Protein AF-A0A645JA17-F1 (afdb_monomer)

Solvent-accessible surface area (backbone atoms only — not comparable to full-atom values): 8334 Å² total; per-residue (Å²): 114,69,70,57,56,54,48,52,52,51,48,52,51,36,46,53,50,47,52,49,34,33,74,60,38,47,38,66,70,94,49,43,66,60,53,30,52,52,45,47,56,48,64,45,63,56,98,84,43,60,59,69,39,73,64,77,95,67,45,36,50,37,42,60,55,50,52,54,55,59,71,67,49,66,58,61,82,78,81,71,74,89,71,87,82,69,83,69,87,84,59,86,76,72,78,48,74,66,55,48,52,56,50,22,53,52,51,36,51,58,36,43,77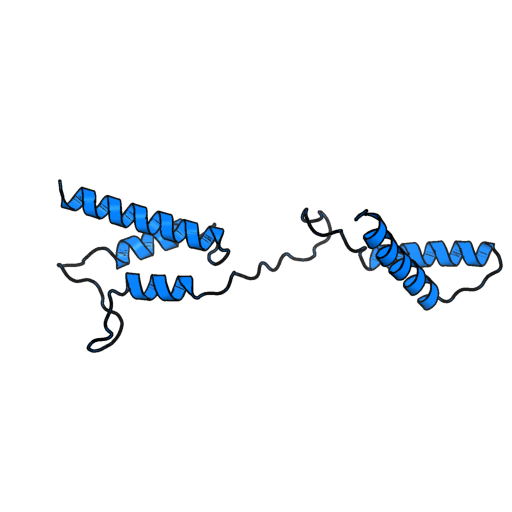,71,74,38,89,64,55,71,68,58,28,44,51,50,56,54,51,51,56,56,52,57,62,61,66,75,76,115

Radius of gyration: 28.27 Å; Cα contacts (8 Å, |Δi|>4): 87; chains: 1; bounding box: 68×32×73 Å

Sequence (140 aa):
MQVQAETDKRVAANMSFADGLIKGGRWPSGHRELLVTTLNHLSAPVEGQCISFGDGDAAKPLHEALRAGLQELPALVSFGDVATKSAAAGTTAAKTDRQIADEAVAWKNSQAEKGRHVSFTDAVNHITAEATTSVSQAKE

Foldseek 3Di:
DVVVVVLVVQLVVQLVLLVVCVVQLLDPPVCSVVSSVVLSVQPDADVNDHDWDDDDPPIDRPSVVVSVVSVPGHRDDPPPPPPDDDPPPDDPDDDDPVRLQVQLVVVQVVCVVVVHHDDSVVSSVVSVVVVVVVVVVVPD

Mean predicted aligned error: 15.35 Å

pLDDT: mean 82.01, std 16.13, range [37.91, 97.94]

Nearest PDB structures (foldseek):
  2zdi-assembly1_B-2  TM=3.153E-01  e=9.230E+00  Pyrococcus horikoshii

Structure (mmCIF, N/CA/C/O backbone):
data_AF-A0A645JA17-F1
#
_entry.id   AF-A0A645JA17-F1
#
loop_
_atom_site.group_PDB
_atom_site.id
_atom_site.type_symbol
_atom_site.label_atom_id
_atom_site.label_alt_id
_atom_site.label_comp_id
_atom_site.label_asym_id
_atom_site.label_entity_id
_atom_site.label_seq_id
_atom_site.pdbx_PDB_ins_code
_atom_site.Cartn_x
_atom_site.Cartn_y
_atom_site.Cartn_z
_atom_site.occupancy
_atom_site.B_iso_or_equiv
_atom_site.auth_seq_id
_atom_site.auth_comp_id
_atom_site.auth_asym_id
_atom_site.auth_atom_id
_atom_site.pdbx_PDB_model_num
ATOM 1 N N . MET A 1 1 ? 14.843 10.825 -30.615 1.00 63.00 1 MET A N 1
ATOM 2 C CA . MET A 1 1 ? 13.418 10.806 -30.205 1.00 63.00 1 MET A CA 1
ATOM 3 C C . MET A 1 1 ? 13.029 9.541 -29.425 1.00 63.00 1 MET A C 1
ATOM 5 O O . MET A 1 1 ? 12.270 9.663 -28.478 1.00 63.00 1 MET A O 1
ATOM 9 N N . GLN A 1 2 ? 13.574 8.354 -29.740 1.00 71.44 2 GLN A N 1
ATOM 10 C CA . GLN A 1 2 ? 13.207 7.086 -29.073 1.00 71.44 2 GLN A CA 1
ATOM 11 C C . GLN A 1 2 ? 13.557 7.010 -27.568 1.00 71.44 2 GLN A C 1
ATOM 13 O O . GLN A 1 2 ? 12.750 6.523 -26.786 1.00 71.44 2 GLN A O 1
ATOM 18 N N . VAL A 1 3 ? 14.704 7.551 -27.138 1.00 77.88 3 VAL A N 1
ATOM 19 C CA . VAL A 1 3 ? 15.129 7.536 -25.717 1.00 77.88 3 VAL A CA 1
ATOM 20 C C . VAL A 1 3 ? 14.200 8.360 -24.812 1.00 77.88 3 VAL A C 1
ATOM 22 O O . VAL A 1 3 ? 13.940 7.971 -23.673 1.00 77.88 3 VAL A O 1
ATOM 25 N N . GLN A 1 4 ? 13.664 9.473 -25.325 1.00 82.88 4 GLN A N 1
ATOM 26 C CA . GLN A 1 4 ? 12.719 10.308 -24.582 1.00 82.88 4 GLN A CA 1
ATOM 27 C C . GLN A 1 4 ? 11.372 9.600 -24.429 1.00 82.88 4 GLN A C 1
ATOM 29 O O . GLN A 1 4 ? 10.878 9.484 -23.317 1.00 82.88 4 GLN A O 1
ATOM 34 N N . ALA A 1 5 ? 10.839 9.034 -25.517 1.00 87.19 5 ALA A N 1
ATOM 35 C CA . ALA A 1 5 ? 9.573 8.304 -25.485 1.00 87.19 5 ALA A CA 1
ATOM 36 C C . ALA A 1 5 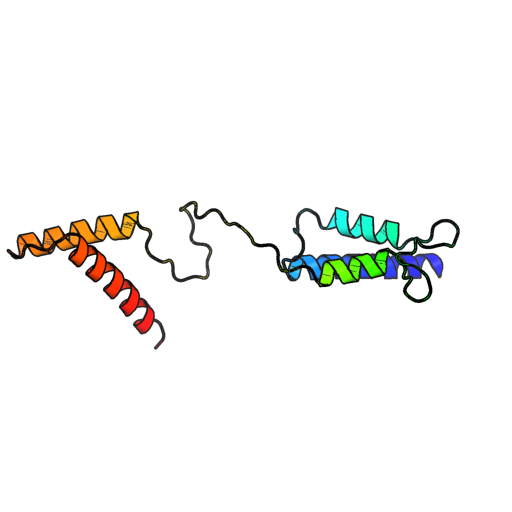? 9.607 7.108 -24.513 1.00 87.19 5 ALA A C 1
ATOM 38 O O . ALA A 1 5 ? 8.649 6.880 -23.776 1.00 87.19 5 ALA A O 1
ATOM 39 N N . GLU A 1 6 ? 10.721 6.372 -24.464 1.00 86.06 6 GLU A N 1
ATOM 40 C CA . GLU A 1 6 ? 10.887 5.261 -23.519 1.00 86.06 6 GLU A CA 1
ATOM 41 C C . GLU A 1 6 ? 11.017 5.748 -22.067 1.00 86.06 6 GLU A C 1
ATOM 43 O O . GLU A 1 6 ? 10.492 5.135 -21.136 1.00 86.06 6 GLU A O 1
ATOM 48 N N . THR A 1 7 ? 11.673 6.891 -21.862 1.00 88.62 7 THR A N 1
ATOM 49 C CA . THR A 1 7 ? 11.757 7.530 -20.544 1.00 88.62 7 THR A CA 1
ATOM 50 C C . THR A 1 7 ? 10.383 7.984 -20.062 1.00 88.62 7 THR A C 1
ATOM 52 O O . THR A 1 7 ? 10.004 7.659 -18.938 1.00 88.62 7 THR A O 1
ATOM 55 N N . ASP A 1 8 ? 9.602 8.642 -20.915 1.00 92.38 8 ASP A N 1
ATOM 56 C CA . ASP A 1 8 ? 8.254 9.110 -20.586 1.00 92.38 8 ASP A CA 1
ATOM 57 C C . ASP A 1 8 ? 7.327 7.934 -20.255 1.00 92.38 8 ASP A C 1
ATOM 59 O O . ASP A 1 8 ? 6.586 7.972 -19.270 1.00 92.38 8 ASP A O 1
ATOM 63 N N . LYS A 1 9 ? 7.424 6.838 -21.018 1.00 93.00 9 LYS A N 1
ATOM 64 C CA . LYS A 1 9 ? 6.680 5.601 -20.757 1.00 93.00 9 LYS A CA 1
ATOM 65 C C . LYS A 1 9 ? 7.024 5.004 -19.391 1.00 93.00 9 LYS A C 1
ATOM 67 O O . LYS A 1 9 ? 6.125 4.621 -18.641 1.00 93.00 9 LYS A O 1
ATOM 72 N N . ARG A 1 10 ? 8.312 4.948 -19.041 1.00 91.50 10 ARG A N 1
ATOM 73 C CA . ARG A 1 10 ? 8.780 4.445 -17.741 1.00 91.50 10 ARG A CA 1
ATOM 74 C C . ARG A 1 10 ? 8.300 5.320 -16.585 1.00 91.50 10 ARG A C 1
ATOM 76 O O . ARG A 1 10 ? 7.814 4.795 -15.584 1.00 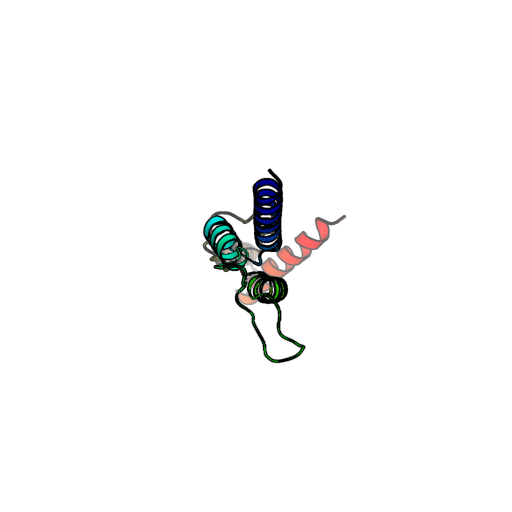91.50 10 ARG A O 1
ATOM 83 N N . VAL A 1 11 ? 8.380 6.639 -16.747 1.00 94.25 11 VAL A N 1
ATOM 84 C CA . VAL A 1 11 ? 7.884 7.615 -15.768 1.00 94.25 11 VAL A CA 1
ATOM 85 C C . VAL A 1 11 ? 6.374 7.461 -15.563 1.00 94.25 11 VAL A C 1
ATOM 87 O O . VAL A 1 11 ? 5.922 7.353 -14.423 1.00 94.25 11 VAL A O 1
ATOM 90 N N . ALA A 1 12 ? 5.594 7.356 -16.642 1.00 96.81 12 ALA A N 1
ATOM 91 C CA . ALA A 1 12 ? 4.147 7.149 -16.570 1.00 96.81 12 ALA A CA 1
ATOM 92 C C . ALA A 1 12 ? 3.774 5.823 -15.879 1.00 96.81 12 ALA A C 1
ATOM 94 O O . ALA A 1 12 ? 2.839 5.778 -15.072 1.00 96.81 12 ALA A O 1
ATOM 95 N N . ALA A 1 13 ? 4.528 4.750 -16.141 1.00 96.00 13 ALA A N 1
ATOM 96 C CA . ALA A 1 13 ? 4.344 3.467 -15.468 1.00 96.00 13 ALA A CA 1
ATOM 97 C C . ALA A 1 13 ? 4.636 3.558 -13.958 1.00 96.00 13 ALA A C 1
ATOM 99 O O . ALA A 1 13 ? 3.866 3.032 -13.155 1.00 96.00 13 ALA A O 1
ATOM 100 N N . ASN A 1 14 ? 5.701 4.262 -13.557 1.00 96.06 14 ASN A N 1
ATOM 101 C CA . ASN A 1 14 ? 6.039 4.494 -12.146 1.00 96.06 14 ASN A CA 1
ATOM 102 C C . ASN A 1 14 ? 4.975 5.324 -11.418 1.00 96.06 14 ASN A C 1
ATOM 104 O O . ASN A 1 14 ? 4.601 4.990 -10.294 1.00 96.06 14 ASN A O 1
ATOM 108 N N . MET A 1 15 ? 4.451 6.368 -12.065 1.0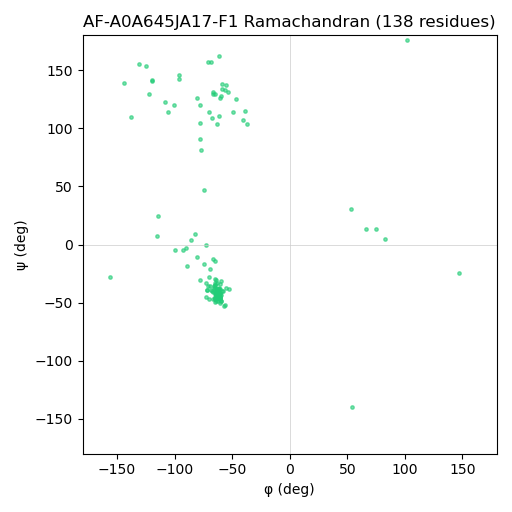0 97.56 15 MET A N 1
ATOM 109 C CA . MET A 1 15 ? 3.345 7.167 -11.528 1.00 97.56 15 MET A CA 1
ATOM 110 C C . MET A 1 15 ? 2.096 6.312 -11.309 1.00 97.56 15 MET A C 1
ATOM 112 O O . MET A 1 15 ? 1.554 6.288 -10.206 1.00 97.56 15 MET A O 1
ATOM 116 N N . SER A 1 16 ? 1.698 5.549 -12.330 1.00 97.94 16 SER A N 1
ATOM 117 C CA . SER A 1 16 ? 0.522 4.672 -12.269 1.00 97.94 16 SER A CA 1
ATOM 118 C C . SER A 1 16 ? 0.658 3.603 -11.182 1.00 97.94 16 SER A C 1
ATOM 120 O O . SER A 1 16 ? -0.304 3.296 -10.480 1.00 97.94 16 SER A O 1
ATOM 122 N N . PHE A 1 17 ? 1.863 3.054 -11.014 1.00 97.31 17 PHE A N 1
ATOM 123 C CA . PHE A 1 17 ? 2.167 2.091 -9.962 1.00 97.31 17 PHE A CA 1
ATOM 124 C C . PHE A 1 17 ? 2.022 2.702 -8.560 1.00 97.31 17 PHE A C 1
ATOM 126 O O . PHE A 1 17 ? 1.339 2.129 -7.709 1.00 97.31 17 PHE A O 1
ATOM 133 N N . ALA A 1 18 ? 2.607 3.882 -8.329 1.00 97.19 18 ALA A N 1
ATOM 134 C CA . ALA A 1 18 ? 2.491 4.589 -7.055 1.00 97.19 18 ALA A CA 1
ATOM 135 C C . ALA A 1 18 ? 1.026 4.925 -6.722 1.00 97.19 18 ALA A C 1
ATOM 137 O O . ALA A 1 18 ? 0.584 4.719 -5.592 1.00 97.19 18 ALA A O 1
ATOM 138 N N . ASP A 1 19 ? 0.250 5.358 -7.719 1.00 96.69 19 ASP A N 1
ATOM 139 C CA . ASP A 1 19 ? -1.186 5.609 -7.566 1.00 96.69 19 ASP A CA 1
ATOM 140 C C . ASP A 1 19 ? -1.963 4.340 -7.200 1.00 96.69 19 ASP A C 1
ATOM 142 O O . ASP A 1 19 ? -2.877 4.390 -6.376 1.00 96.69 19 ASP A O 1
ATOM 146 N N . GLY A 1 20 ? -1.592 3.193 -7.774 1.00 96.31 20 GLY A N 1
ATOM 147 C CA . GLY A 1 20 ? -2.166 1.894 -7.428 1.00 96.31 20 GLY A CA 1
ATOM 148 C C . GLY A 1 20 ? -1.926 1.510 -5.966 1.00 96.31 20 GLY A C 1
ATOM 149 O O . GLY A 1 20 ? -2.860 1.086 -5.286 1.00 96.31 20 GLY A O 1
ATOM 150 N N . LEU A 1 21 ? -0.706 1.712 -5.456 1.00 95.81 21 LEU A N 1
ATOM 151 C CA . LEU A 1 21 ? -0.380 1.420 -4.056 1.00 95.81 21 LEU A CA 1
ATOM 152 C C . LEU A 1 21 ? -1.119 2.337 -3.080 1.00 95.81 21 LEU A C 1
ATOM 154 O O . LEU A 1 21 ? -1.631 1.859 -2.068 1.00 95.81 21 LEU A O 1
ATOM 158 N N . ILE A 1 22 ? -1.229 3.630 -3.396 1.00 94.19 22 ILE A N 1
ATOM 159 C CA . ILE A 1 22 ? -1.968 4.595 -2.570 1.00 94.19 22 ILE A CA 1
ATOM 160 C C . ILE A 1 22 ? -3.459 4.247 -2.545 1.00 94.19 22 ILE A C 1
ATOM 162 O O . ILE A 1 22 ? -4.059 4.190 -1.474 1.00 94.19 22 ILE A O 1
ATOM 166 N N . LYS A 1 23 ? -4.055 3.943 -3.706 1.00 92.81 23 LYS A N 1
ATOM 167 C CA . LYS A 1 23 ? -5.458 3.499 -3.795 1.00 92.81 23 LYS A CA 1
ATOM 168 C C . LYS A 1 23 ? -5.704 2.198 -3.037 1.00 92.81 23 LYS A C 1
ATOM 170 O O . LYS A 1 23 ? -6.748 2.047 -2.416 1.00 92.81 23 LYS A O 1
ATOM 175 N N . GLY A 1 24 ? -4.741 1.279 -3.065 1.00 89.62 24 GLY A N 1
ATOM 176 C CA . GLY A 1 24 ? -4.785 0.038 -2.294 1.00 89.62 24 GLY A CA 1
ATOM 177 C C . GLY A 1 24 ? -4.561 0.224 -0.791 1.00 89.62 24 GLY A C 1
ATOM 178 O O . GLY A 1 24 ? -4.538 -0.771 -0.072 1.00 89.62 24 GLY A O 1
ATOM 179 N N . GLY A 1 25 ? -4.341 1.456 -0.317 1.00 90.19 25 GLY A N 1
ATOM 180 C CA . GLY A 1 25 ? -4.008 1.746 1.076 1.00 90.19 25 GLY A CA 1
ATOM 181 C C . GLY A 1 25 ? -2.645 1.201 1.503 1.00 90.19 25 GLY A C 1
ATOM 182 O O . GLY A 1 25 ? -2.371 1.148 2.690 1.00 90.19 25 GLY A O 1
ATOM 183 N N . ARG A 1 26 ? -1.789 0.780 0.566 1.00 91.69 26 ARG A N 1
ATOM 184 C CA . ARG A 1 26 ? -0.467 0.166 0.814 1.00 91.69 26 ARG A CA 1
ATOM 185 C C . ARG A 1 26 ? 0.671 1.179 0.819 1.00 91.69 26 ARG A C 1
ATOM 187 O O . ARG A 1 26 ? 1.815 0.830 1.089 1.00 91.69 26 ARG A O 1
ATOM 194 N N . TRP A 1 27 ? 0.363 2.434 0.510 1.00 93.62 27 TRP A N 1
ATOM 195 C CA . TRP A 1 27 ? 1.316 3.527 0.583 1.00 93.62 27 TRP A CA 1
ATOM 196 C C . TRP A 1 27 ? 0.637 4.822 1.041 1.00 93.62 27 TRP A C 1
ATOM 198 O O . TRP A 1 27 ? -0.472 5.120 0.589 1.00 93.62 27 TRP A O 1
ATOM 208 N N . PRO A 1 28 ? 1.278 5.621 1.908 1.00 90.94 28 PRO A N 1
ATOM 209 C CA . PRO A 1 28 ? 0.759 6.923 2.315 1.00 90.94 28 PRO A CA 1
ATOM 210 C C . PRO A 1 28 ? 0.739 7.913 1.142 1.00 90.94 28 PRO A C 1
ATOM 212 O O . PRO A 1 28 ? 1.742 8.124 0.455 1.00 90.94 28 PRO A O 1
ATOM 215 N N . SER A 1 29 ? -0.395 8.590 0.949 1.00 90.75 29 SER A N 1
ATOM 216 C CA . SER A 1 29 ? -0.590 9.553 -0.145 1.00 90.75 29 SER A CA 1
ATOM 217 C C . SER A 1 29 ? 0.390 10.733 -0.101 1.00 90.75 29 SER A C 1
ATOM 219 O O . SER A 1 29 ? 0.847 11.185 -1.149 1.00 90.75 29 SER A O 1
ATOM 221 N N . GLY A 1 30 ? 0.783 11.183 1.098 1.00 92.69 30 GLY A N 1
ATOM 222 C CA . GLY A 1 30 ? 1.739 12.281 1.298 1.00 92.69 30 GLY A CA 1
ATOM 223 C C . GLY A 1 30 ? 3.164 11.993 0.810 1.00 92.69 30 GLY A C 1
ATOM 224 O O . GLY A 1 30 ? 3.952 12.917 0.639 1.00 92.69 30 GLY A O 1
ATOM 225 N N . HIS A 1 31 ? 3.496 10.729 0.534 1.00 93.19 31 HIS A N 1
ATOM 226 C CA . HIS A 1 31 ? 4.823 10.319 0.067 1.00 93.19 31 HIS A CA 1
ATOM 227 C C . HIS A 1 31 ? 4.797 9.763 -1.362 1.00 93.19 31 HIS A C 1
ATOM 229 O O . HIS A 1 31 ? 5.671 8.983 -1.747 1.00 93.19 31 HIS A O 1
ATOM 235 N N . ARG A 1 32 ? 3.799 10.155 -2.164 1.00 94.44 32 ARG A N 1
ATOM 236 C CA . ARG A 1 32 ? 3.687 9.746 -3.571 1.00 94.44 32 ARG A CA 1
ATOM 237 C C . ARG A 1 32 ? 4.922 10.127 -4.385 1.00 94.44 32 ARG A C 1
ATOM 239 O O . ARG A 1 32 ? 5.497 9.275 -5.056 1.00 94.44 32 ARG A O 1
ATOM 246 N N . GLU A 1 33 ? 5.322 11.397 -4.346 1.00 96.25 33 GLU A N 1
ATOM 247 C CA . GLU A 1 33 ? 6.426 11.889 -5.182 1.00 96.25 33 GLU A CA 1
ATOM 248 C C . GLU A 1 33 ? 7.768 11.269 -4.814 1.00 96.25 33 GLU A C 1
ATOM 250 O O . GLU A 1 33 ? 8.562 10.968 -5.704 1.00 96.25 33 GLU A O 1
ATOM 255 N N . LEU A 1 34 ? 7.991 11.017 -3.521 1.00 96.38 34 LEU A N 1
ATOM 256 C CA . LEU A 1 34 ? 9.165 10.294 -3.048 1.00 96.38 34 LEU A CA 1
ATOM 257 C C . LEU A 1 34 ? 9.246 8.920 -3.724 1.00 96.38 34 LEU A C 1
ATOM 259 O O . LEU A 1 34 ? 10.251 8.608 -4.355 1.00 96.38 34 LEU A O 1
ATOM 263 N N . LEU A 1 35 ? 8.159 8.144 -3.672 1.00 96.31 35 LEU A N 1
ATOM 264 C CA . LEU A 1 35 ? 8.106 6.815 -4.277 1.00 96.31 35 LEU A CA 1
ATOM 265 C C . LEU A 1 35 ? 8.327 6.858 -5.797 1.00 96.31 35 LEU A C 1
ATOM 267 O O . LEU A 1 35 ? 9.124 6.084 -6.327 1.00 96.31 35 LEU A O 1
ATOM 271 N N . VAL A 1 36 ? 7.656 7.774 -6.500 1.00 96.44 36 VAL A N 1
ATOM 272 C CA . VAL A 1 36 ? 7.812 7.929 -7.956 1.00 96.44 36 VAL A CA 1
ATOM 273 C C . VAL A 1 36 ? 9.253 8.293 -8.314 1.00 96.44 36 VAL A C 1
ATOM 275 O O . VAL A 1 36 ? 9.825 7.696 -9.224 1.00 96.44 36 VAL A O 1
ATOM 278 N N . THR A 1 37 ? 9.862 9.229 -7.586 1.00 96.00 37 THR A N 1
ATOM 279 C CA . THR A 1 37 ? 11.242 9.677 -7.824 1.00 96.00 37 THR A CA 1
ATOM 280 C C . THR A 1 37 ? 12.239 8.548 -7.592 1.00 96.00 37 THR A C 1
ATOM 282 O O . THR A 1 37 ? 13.095 8.305 -8.442 1.00 96.00 37 THR A O 1
ATOM 285 N N . THR A 1 38 ? 12.095 7.802 -6.495 1.00 95.06 38 THR A N 1
ATOM 286 C CA . THR A 1 38 ? 12.935 6.635 -6.205 1.00 95.06 38 THR A CA 1
ATOM 287 C C . THR A 1 38 ? 12.822 5.584 -7.305 1.00 95.06 38 THR A C 1
ATOM 289 O O . THR A 1 38 ? 13.839 5.130 -7.824 1.00 95.06 38 THR A O 1
ATOM 292 N N . LEU A 1 39 ? 11.604 5.228 -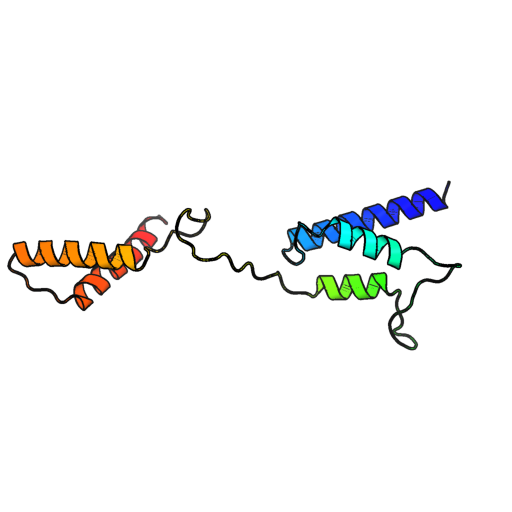7.724 1.00 94.94 39 LEU A N 1
ATOM 293 C CA . LEU A 1 39 ? 11.408 4.241 -8.786 1.00 94.94 39 LEU A CA 1
ATOM 294 C C . LEU A 1 39 ? 11.938 4.731 -10.139 1.00 94.94 39 LEU A C 1
ATOM 296 O O . LEU A 1 39 ? 12.522 3.947 -10.886 1.00 94.94 39 LEU A O 1
ATOM 300 N N . ASN A 1 40 ? 11.788 6.018 -10.456 1.00 93.81 40 ASN A N 1
ATOM 301 C CA . ASN A 1 40 ? 12.366 6.616 -11.660 1.00 93.81 40 ASN A CA 1
ATOM 302 C C . ASN A 1 40 ? 13.894 6.525 -11.653 1.00 93.81 40 ASN A C 1
ATOM 304 O O . ASN A 1 40 ? 14.474 6.170 -12.675 1.00 93.81 40 ASN A O 1
ATOM 308 N N . HIS A 1 41 ? 14.528 6.794 -10.510 1.00 91.81 41 HIS A N 1
ATOM 309 C CA . HIS A 1 41 ? 15.977 6.704 -10.365 1.00 91.81 41 HIS A CA 1
ATOM 310 C C . HIS A 1 41 ? 16.477 5.259 -10.493 1.00 91.81 41 HIS A C 1
ATOM 312 O O . HIS A 1 41 ? 17.378 4.992 -11.277 1.00 91.81 41 HIS A O 1
ATOM 318 N N . LEU A 1 42 ? 15.839 4.306 -9.806 1.00 91.38 42 LEU A N 1
ATOM 319 C CA . LEU A 1 42 ? 16.231 2.888 -9.830 1.00 91.38 42 LEU A CA 1
ATOM 320 C C . LEU A 1 42 ? 15.965 2.183 -11.168 1.00 91.38 42 LEU A C 1
ATOM 322 O O . LEU A 1 42 ? 16.522 1.119 -11.436 1.00 91.38 42 LEU A O 1
ATOM 326 N N . SER A 1 43 ? 15.065 2.735 -11.979 1.00 89.62 43 SER A N 1
ATOM 327 C CA . SER A 1 43 ? 14.727 2.202 -13.301 1.00 89.62 43 SER A CA 1
ATOM 328 C C . SER A 1 43 ? 15.434 2.944 -14.439 1.00 89.62 43 SER A C 1
ATOM 330 O O . SER A 1 43 ? 15.313 2.549 -15.599 1.00 89.62 43 SER A O 1
ATOM 332 N N . ALA A 1 44 ? 16.178 4.012 -14.129 1.00 86.88 44 ALA A N 1
ATOM 333 C CA . ALA A 1 44 ? 17.063 4.661 -15.080 1.00 86.88 44 ALA A CA 1
ATOM 334 C C . ALA A 1 44 ? 18.381 3.868 -15.172 1.00 86.88 44 ALA A C 1
ATOM 336 O O . ALA A 1 44 ? 19.020 3.638 -14.146 1.00 86.88 44 ALA A O 1
ATOM 337 N N . PRO A 1 45 ? 18.808 3.452 -16.374 1.00 77.06 45 PRO A N 1
ATOM 338 C CA . PRO A 1 45 ? 20.097 2.795 -16.538 1.00 77.06 45 PRO A CA 1
ATOM 339 C C . PRO A 1 45 ? 21.233 3.781 -16.230 1.00 77.06 45 PRO A C 1
ATOM 341 O O . PRO A 1 45 ? 21.267 4.883 -16.782 1.00 77.06 45 PRO A O 1
ATOM 344 N N . VAL A 1 46 ? 22.175 3.375 -15.378 1.00 75.75 46 VAL A N 1
ATOM 345 C CA . VAL A 1 46 ? 23.421 4.107 -15.111 1.00 75.75 46 VAL A CA 1
ATOM 346 C C . VAL A 1 46 ? 24.518 3.426 -15.920 1.00 75.75 46 VAL A C 1
ATOM 348 O O . VAL A 1 46 ? 24.721 2.225 -15.785 1.00 75.75 46 VAL A O 1
ATOM 351 N N . GLU A 1 47 ? 25.171 4.160 -16.825 1.00 76.19 47 GLU A N 1
ATOM 352 C CA . GLU A 1 47 ? 26.235 3.622 -17.698 1.00 76.19 47 GLU A CA 1
ATOM 353 C C . GLU A 1 47 ? 25.824 2.362 -18.495 1.00 76.19 47 GLU A C 1
ATOM 355 O O . GLU A 1 47 ? 26.637 1.504 -18.824 1.00 76.19 47 GLU A O 1
ATOM 360 N N . GLY A 1 48 ? 24.534 2.246 -18.829 1.00 69.00 48 GLY A N 1
ATOM 361 C CA . GLY A 1 48 ? 23.991 1.099 -19.565 1.00 69.00 48 GLY A CA 1
ATOM 362 C C . GLY A 1 48 ? 23.672 -0.126 -18.703 1.00 69.00 48 GLY A C 1
ATOM 363 O O . GLY A 1 48 ? 23.245 -1.140 -19.252 1.00 69.00 48 GLY A O 1
ATOM 364 N N . GLN A 1 49 ? 23.817 -0.041 -17.377 1.00 67.62 49 GLN A N 1
ATOM 365 C CA . GLN A 1 49 ? 23.461 -1.109 -16.446 1.00 67.62 49 GLN A CA 1
ATOM 366 C C . GLN A 1 49 ? 22.385 -0.663 -15.448 1.00 67.62 49 GLN A C 1
ATOM 368 O O . GLN A 1 49 ? 22.364 0.466 -14.958 1.00 67.62 49 GLN A O 1
ATOM 373 N N . CYS A 1 50 ? 21.465 -1.577 -15.149 1.00 75.06 50 CYS A N 1
ATOM 374 C CA . CYS A 1 50 ? 20.528 -1.440 -14.040 1.00 75.06 50 CYS A CA 1
ATOM 375 C C . CYS A 1 50 ? 21.088 -2.193 -12.834 1.00 75.06 50 CYS A C 1
ATOM 377 O O . CYS A 1 50 ? 21.643 -3.281 -12.984 1.00 75.06 50 CYS A O 1
ATOM 379 N N . ILE A 1 51 ? 20.898 -1.641 -11.636 1.00 86.12 51 ILE A N 1
ATOM 380 C CA . ILE A 1 51 ? 21.249 -2.333 -10.394 1.00 86.12 51 ILE A CA 1
ATOM 381 C C . ILE A 1 51 ? 20.426 -3.624 -10.324 1.00 86.12 51 ILE A C 1
ATOM 383 O O . ILE A 1 51 ? 19.199 -3.577 -10.444 1.00 86.12 51 ILE A O 1
ATOM 387 N N . SER A 1 52 ? 21.099 -4.760 -10.151 1.00 87.75 52 SER A N 1
ATOM 388 C CA . SER A 1 52 ? 20.462 -6.074 -10.055 1.00 87.75 52 SER A CA 1
ATOM 389 C C . SER A 1 52 ? 20.268 -6.480 -8.593 1.00 87.75 52 SER A C 1
ATOM 391 O O . SER A 1 52 ? 21.081 -6.141 -7.733 1.00 87.75 52 SER A O 1
ATOM 393 N N . PHE A 1 53 ? 19.184 -7.193 -8.309 1.00 90.88 53 PHE A N 1
ATOM 394 C CA . PHE A 1 53 ? 18.844 -7.752 -7.005 1.00 90.88 53 PHE A CA 1
ATOM 395 C C . PHE A 1 53 ? 18.683 -9.270 -7.119 1.00 90.88 53 PHE A C 1
ATOM 397 O O . PHE A 1 53 ? 17.933 -9.745 -7.973 1.00 90.88 53 PHE A O 1
ATOM 404 N N . GLY A 1 54 ? 19.348 -10.014 -6.233 1.00 87.69 54 GLY A N 1
ATOM 405 C CA . GLY A 1 54 ? 19.433 -11.477 -6.275 1.00 87.69 54 GLY A CA 1
ATOM 406 C C . GLY A 1 54 ? 20.767 -11.971 -6.836 1.00 87.69 54 GLY A C 1
ATOM 407 O O . GLY A 1 54 ? 21.6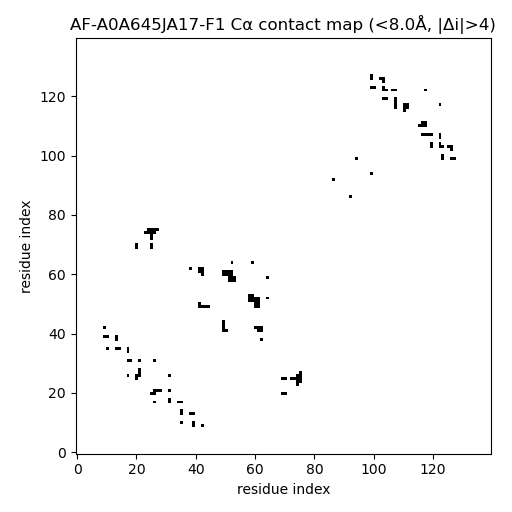07 -11.174 -7.248 1.00 87.69 54 GLY A O 1
ATOM 408 N N . ASP A 1 55 ? 20.953 -13.289 -6.825 1.00 83.44 55 ASP A N 1
ATOM 409 C CA . ASP A 1 55 ? 22.150 -13.959 -7.339 1.00 83.44 55 ASP A CA 1
ATOM 410 C C . ASP A 1 55 ? 21.767 -15.014 -8.390 1.00 83.44 55 ASP A C 1
ATOM 412 O O . ASP A 1 55 ? 20.646 -15.538 -8.383 1.00 83.44 55 ASP A O 1
ATOM 416 N N . GLY A 1 56 ? 22.695 -15.307 -9.302 1.00 82.19 56 GLY A N 1
ATOM 417 C CA . GLY A 1 56 ? 22.522 -16.270 -10.391 1.00 82.19 56 GLY A CA 1
ATOM 418 C C . GLY A 1 56 ? 21.289 -16.008 -11.265 1.00 82.19 56 GLY A C 1
ATOM 419 O O . GLY A 1 56 ? 20.948 -14.866 -11.573 1.00 82.19 56 GLY A O 1
ATOM 420 N N . ASP A 1 57 ? 20.593 -17.082 -11.645 1.00 81.62 57 ASP A N 1
ATOM 421 C CA . ASP A 1 57 ? 19.431 -17.044 -12.550 1.00 81.62 57 ASP A CA 1
ATOM 422 C C . ASP A 1 57 ? 18.195 -16.333 -11.963 1.00 81.62 57 ASP A C 1
ATOM 424 O O . ASP A 1 57 ? 17.246 -16.027 -12.685 1.00 81.62 57 ASP A O 1
ATOM 428 N N . ALA A 1 58 ? 18.181 -16.062 -10.654 1.00 83.25 58 ALA A N 1
ATOM 429 C CA . ALA A 1 58 ? 17.089 -15.357 -9.985 1.00 83.25 58 ALA A CA 1
ATOM 430 C C . ALA A 1 58 ? 17.282 -13.831 -9.955 1.00 83.25 58 ALA A C 1
ATOM 432 O O . ALA A 1 58 ? 16.405 -13.126 -9.445 1.00 83.25 58 ALA A O 1
ATOM 433 N N . ALA A 1 59 ? 18.408 -13.321 -10.467 1.00 87.50 59 ALA A N 1
ATOM 434 C CA . ALA A 1 59 ? 18.714 -11.900 -10.472 1.00 87.50 59 ALA A CA 1
ATOM 435 C C . ALA A 1 59 ? 17.724 -11.116 -11.349 1.00 87.50 59 ALA A C 1
ATOM 437 O O . ALA A 1 59 ? 1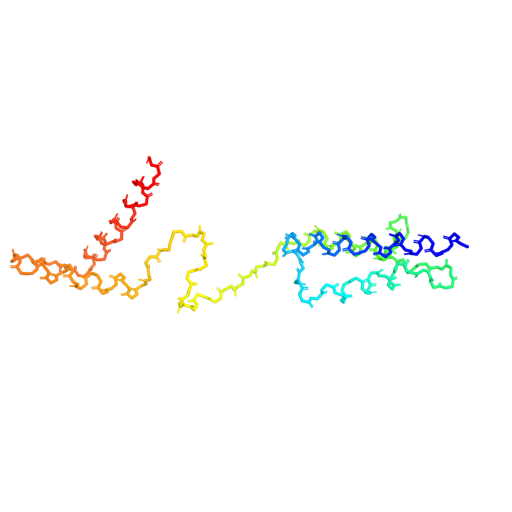7.471 -11.455 -12.506 1.00 87.50 59 ALA A O 1
ATOM 438 N N . LYS A 1 60 ? 17.158 -10.044 -10.792 1.00 89.69 60 LYS A N 1
ATOM 439 C CA . LYS A 1 60 ? 16.203 -9.159 -11.473 1.00 89.69 60 LYS A CA 1
ATOM 440 C C . LYS A 1 60 ? 16.616 -7.705 -11.294 1.00 89.69 60 LYS A C 1
ATOM 442 O O . LYS A 1 60 ? 17.238 -7.380 -10.283 1.00 89.69 60 LYS A O 1
ATOM 447 N N . PRO A 1 61 ? 16.219 -6.793 -12.193 1.00 91.50 61 PRO A N 1
ATOM 448 C CA . PRO A 1 61 ? 16.398 -5.370 -11.953 1.00 91.50 61 PRO A CA 1
ATOM 449 C C . PRO A 1 61 ? 15.785 -4.954 -10.605 1.00 91.50 61 PRO A C 1
ATOM 451 O O . PRO A 1 61 ? 14.633 -5.274 -10.305 1.00 91.50 61 PRO A O 1
ATOM 454 N N . LEU A 1 62 ? 16.538 -4.211 -9.791 1.00 92.00 62 LEU A N 1
ATOM 455 C CA . LEU A 1 62 ? 16.157 -3.837 -8.423 1.00 92.00 62 LEU A CA 1
ATOM 456 C C . LEU A 1 62 ? 14.796 -3.133 -8.362 1.00 92.00 62 LEU A C 1
ATOM 458 O O . LEU A 1 62 ? 14.013 -3.367 -7.444 1.00 92.00 62 LEU A O 1
ATOM 462 N N . HIS A 1 63 ? 14.482 -2.295 -9.349 1.00 91.75 63 HIS A N 1
ATOM 463 C CA . HIS A 1 63 ? 13.190 -1.617 -9.415 1.00 91.75 63 HIS A CA 1
ATOM 464 C C . HIS A 1 63 ? 12.015 -2.591 -9.613 1.00 91.75 63 HIS A C 1
ATOM 466 O O . HIS A 1 63 ? 10.936 -2.340 -9.082 1.00 91.75 63 HIS A O 1
ATOM 472 N N . GLU A 1 64 ? 12.200 -3.705 -10.327 1.00 92.81 64 GLU A N 1
ATOM 473 C CA . GLU A 1 64 ? 11.167 -4.737 -10.487 1.00 92.81 64 GLU A CA 1
ATOM 474 C C . GLU A 1 64 ? 10.982 -5.538 -9.199 1.00 92.81 64 GLU A C 1
ATOM 476 O O . GLU A 1 64 ? 9.850 -5.729 -8.752 1.00 92.81 64 GLU A O 1
ATOM 481 N N . ALA A 1 65 ? 12.088 -5.942 -8.565 1.00 93.69 65 ALA A N 1
ATOM 482 C CA . ALA A 1 65 ? 12.059 -6.642 -7.283 1.00 93.69 65 ALA A CA 1
ATOM 483 C C . ALA A 1 65 ? 11.387 -5.792 -6.189 1.00 93.69 65 ALA A C 1
ATOM 485 O O . ALA A 1 65 ? 10.526 -6.280 -5.457 1.00 93.69 65 ALA A O 1
ATOM 486 N N . LEU A 1 66 ? 11.715 -4.496 -6.126 1.00 94.50 66 LEU A N 1
ATOM 487 C CA . LEU A 1 66 ? 11.105 -3.560 -5.186 1.00 94.50 66 LEU A CA 1
ATOM 488 C C . LEU A 1 66 ? 9.602 -3.393 -5.441 1.00 94.50 66 LEU A C 1
ATOM 490 O O . LEU A 1 66 ? 8.821 -3.405 -4.492 1.00 94.50 66 LEU A O 1
ATOM 494 N N . ARG A 1 67 ? 9.171 -3.266 -6.705 1.00 95.12 67 ARG A N 1
ATOM 495 C CA . ARG A 1 67 ? 7.740 -3.180 -7.036 1.00 95.12 67 ARG A CA 1
ATOM 496 C C . ARG A 1 67 ? 6.979 -4.427 -6.587 1.00 95.12 67 ARG A C 1
ATOM 498 O O . ARG A 1 67 ? 5.913 -4.276 -5.997 1.00 95.12 67 ARG A O 1
ATOM 505 N N . ALA A 1 68 ? 7.524 -5.618 -6.833 1.00 94.56 68 ALA A N 1
ATOM 506 C CA . ALA A 1 68 ? 6.908 -6.872 -6.402 1.00 94.56 68 ALA A CA 1
ATOM 507 C C . ALA A 1 68 ? 6.742 -6.915 -4.874 1.00 94.56 68 ALA A C 1
ATOM 509 O O . ALA A 1 68 ? 5.635 -7.120 -4.385 1.00 94.56 68 ALA A O 1
ATOM 510 N N . GLY A 1 69 ? 7.798 -6.590 -4.119 1.00 94.00 69 GLY A N 1
ATOM 511 C CA . GLY A 1 69 ? 7.722 -6.538 -2.655 1.00 94.00 69 GLY A CA 1
ATOM 512 C C . GLY A 1 69 ? 6.699 -5.518 -2.139 1.00 94.00 69 GLY A C 1
ATOM 513 O O . GLY A 1 69 ? 5.907 -5.823 -1.252 1.00 94.00 69 GLY A O 1
ATOM 514 N N . LEU A 1 70 ? 6.639 -4.319 -2.733 1.00 94.94 70 LEU A N 1
ATOM 515 C CA . LEU A 1 70 ? 5.645 -3.300 -2.363 1.00 94.94 70 LEU A CA 1
ATOM 516 C C . LEU A 1 70 ? 4.199 -3.738 -2.665 1.00 94.94 70 LEU A C 1
ATOM 518 O O . LEU A 1 70 ? 3.276 -3.341 -1.955 1.00 94.94 70 LEU A O 1
ATOM 522 N N . GLN A 1 71 ? 3.986 -4.559 -3.698 1.00 94.00 71 GLN A N 1
ATOM 523 C CA . GLN A 1 71 ? 2.677 -5.138 -4.025 1.00 94.00 71 GLN A CA 1
ATOM 524 C C . GLN A 1 71 ? 2.253 -6.265 -3.086 1.00 94.00 71 GLN A C 1
ATOM 526 O O . GLN A 1 71 ? 1.072 -6.605 -3.061 1.00 94.00 71 GLN A O 1
ATOM 531 N N . GLU A 1 72 ? 3.169 -6.849 -2.325 1.00 94.19 72 GLU A N 1
ATOM 532 C CA . GLU A 1 72 ? 2.860 -7.885 -1.337 1.00 94.19 72 GLU A CA 1
ATOM 533 C C . GLU A 1 72 ? 2.526 -7.292 0.035 1.00 94.19 72 GLU A C 1
ATOM 535 O O . GLU A 1 72 ? 1.872 -7.948 0.845 1.00 94.19 72 GLU A O 1
ATOM 540 N N . LEU A 1 73 ? 2.899 -6.030 0.284 1.00 92.12 73 LEU A N 1
ATOM 541 C CA . LEU A 1 73 ? 2.628 -5.366 1.557 1.00 92.12 73 LEU A CA 1
ATOM 542 C C . LEU A 1 73 ? 1.123 -5.317 1.856 1.00 92.12 73 LEU A C 1
ATOM 544 O O . LEU A 1 73 ? 0.346 -4.920 0.982 1.00 92.12 73 LEU A O 1
ATOM 548 N N . PRO A 1 74 ? 0.686 -5.655 3.081 1.00 88.81 74 PRO A N 1
ATOM 549 C CA . PRO A 1 74 ? -0.702 -5.460 3.478 1.00 88.81 74 PRO A CA 1
ATOM 550 C C . PRO A 1 74 ? -1.077 -3.971 3.426 1.00 88.81 74 PRO A C 1
ATOM 552 O O . PRO A 1 74 ? -0.215 -3.089 3.408 1.00 88.81 74 PRO A O 1
ATOM 555 N N . ALA A 1 75 ? -2.378 -3.678 3.412 1.00 87.38 75 ALA A N 1
ATOM 556 C CA . ALA A 1 75 ? -2.839 -2.301 3.558 1.00 87.38 75 ALA A CA 1
ATOM 557 C C . ALA A 1 75 ? -2.333 -1.717 4.889 1.00 87.38 75 ALA A C 1
ATOM 559 O O . ALA A 1 75 ? -2.350 -2.397 5.919 1.00 87.38 75 ALA A O 1
ATOM 560 N N . LEU A 1 76 ? -1.886 -0.460 4.869 1.00 83.44 76 LEU A N 1
ATOM 561 C CA . LEU A 1 76 ? -1.518 0.270 6.071 1.00 83.44 76 LEU A CA 1
ATOM 562 C C . LEU A 1 76 ? -2.739 0.342 6.983 1.00 83.44 76 LEU A C 1
ATOM 564 O O . LEU A 1 76 ? -3.815 0.793 6.585 1.00 83.44 76 LEU A O 1
ATOM 568 N N . VAL A 1 77 ? -2.550 -0.069 8.233 1.00 75.31 77 VAL A N 1
ATOM 569 C CA . VAL A 1 77 ? -3.548 0.143 9.275 1.00 75.31 77 VAL A CA 1
ATOM 570 C C . VAL A 1 77 ? -3.575 1.635 9.581 1.00 75.31 77 VAL A C 1
ATOM 572 O O . VAL A 1 77 ? -2.600 2.203 10.073 1.00 75.31 77 VAL A O 1
ATOM 575 N N . SER A 1 78 ? -4.693 2.285 9.265 1.00 67.31 78 SER A N 1
ATOM 576 C CA . SER A 1 78 ? -4.952 3.637 9.738 1.00 67.31 78 SER A CA 1
ATOM 577 C C . SER A 1 78 ? -5.410 3.543 11.188 1.00 67.31 78 SER A C 1
ATOM 579 O O . SER A 1 78 ? -6.540 3.148 11.471 1.00 67.31 78 SER A O 1
ATOM 581 N N . PHE A 1 79 ? -4.520 3.888 12.114 1.00 67.88 79 PHE A N 1
ATOM 582 C CA . PHE A 1 79 ? -4.903 4.152 13.494 1.00 67.88 79 PHE A CA 1
ATOM 583 C C . PHE A 1 79 ? -5.544 5.538 13.532 1.00 67.88 79 PHE A C 1
ATOM 585 O O . PHE A 1 79 ? -4.895 6.545 13.803 1.00 67.88 79 PHE A O 1
ATOM 592 N N . GLY A 1 80 ? -6.822 5.593 13.161 1.00 58.34 80 GLY A N 1
ATOM 593 C CA . GLY A 1 80 ? -7.664 6.728 13.490 1.00 58.34 80 GLY A CA 1
ATOM 594 C C . GLY A 1 80 ? -7.859 6.713 14.995 1.00 58.34 80 GLY A C 1
ATOM 595 O O . GLY A 1 80 ? -8.515 5.815 15.518 1.00 58.34 80 GLY A O 1
ATOM 596 N N . ASP A 1 81 ? -7.242 7.664 15.685 1.00 51.94 81 ASP A N 1
ATOM 597 C CA . ASP A 1 81 ? -7.542 7.941 17.081 1.00 51.94 81 ASP A CA 1
ATOM 598 C C . ASP A 1 81 ? -9.070 8.007 17.224 1.00 51.94 81 ASP A C 1
ATOM 600 O O . ASP A 1 81 ? -9.733 8.757 16.497 1.00 51.94 81 ASP A O 1
ATOM 604 N N . VAL A 1 82 ? -9.652 7.220 18.133 1.00 52.03 82 VAL A N 1
ATOM 605 C CA . VAL A 1 82 ? -11.078 7.316 18.495 1.00 52.03 82 VAL A CA 1
ATOM 606 C C . VAL A 1 82 ? -11.262 8.569 19.364 1.00 52.03 82 VAL A C 1
ATOM 608 O O . VAL A 1 82 ? -11.872 8.551 20.428 1.00 52.03 82 VAL A O 1
ATOM 611 N N . ALA A 1 83 ? -10.691 9.689 18.928 1.00 47.72 83 ALA A N 1
ATOM 612 C CA . ALA A 1 83 ? -10.887 10.993 19.510 1.00 47.72 83 ALA A CA 1
ATOM 613 C C . ALA A 1 83 ? -12.241 11.494 19.010 1.00 47.72 83 ALA A C 1
ATOM 615 O O . ALA A 1 83 ? -12.390 12.084 17.938 1.00 47.72 83 ALA A O 1
ATOM 616 N N . THR A 1 84 ? -13.256 11.180 19.806 1.00 57.47 84 THR A N 1
ATOM 617 C CA . THR A 1 84 ? -14.625 11.677 19.728 1.00 57.47 84 THR A CA 1
ATOM 618 C C . THR A 1 84 ? -14.678 13.150 19.319 1.00 57.47 84 THR A C 1
ATOM 620 O O . THR A 1 84 ? -14.482 14.037 20.151 1.00 57.47 84 THR A O 1
ATOM 623 N N . LYS A 1 85 ? -15.021 13.427 18.058 1.00 50.56 85 LYS A N 1
ATOM 624 C CA . LYS A 1 85 ? -15.832 14.613 17.741 1.00 50.56 85 LYS A CA 1
ATOM 625 C C . LYS A 1 85 ? -16.605 14.524 16.435 1.00 50.56 85 LYS A C 1
ATOM 627 O O . LYS A 1 85 ? -17.682 15.101 16.355 1.00 50.56 85 LYS A O 1
ATOM 632 N N . SER A 1 86 ? -16.125 13.766 15.457 1.00 46.72 86 SER A N 1
ATOM 633 C CA . SER A 1 86 ? -16.855 13.585 14.205 1.00 46.72 86 SER A CA 1
ATOM 634 C C . SER A 1 86 ? -16.776 12.138 13.778 1.00 46.72 86 SER A C 1
ATOM 636 O O . SER A 1 86 ? -15.718 11.656 13.387 1.00 46.72 86 SER A O 1
ATOM 638 N N . ALA A 1 87 ? -17.915 11.461 13.882 1.00 51.81 87 ALA A N 1
ATOM 639 C CA . ALA A 1 87 ? -18.176 10.192 13.238 1.00 51.81 87 ALA A CA 1
ATOM 640 C C . ALA A 1 87 ? -17.567 10.183 11.828 1.00 51.81 87 ALA A C 1
ATOM 642 O O . ALA A 1 87 ? -17.977 10.954 10.957 1.00 51.81 87 ALA A O 1
ATOM 643 N N . ALA A 1 88 ? -16.577 9.314 11.619 1.00 42.12 88 ALA A N 1
ATOM 644 C CA . ALA A 1 88 ? -16.180 8.914 10.285 1.00 42.12 88 ALA A CA 1
ATOM 645 C C . ALA A 1 88 ? -17.408 8.249 9.658 1.00 42.12 88 ALA A C 1
ATOM 647 O O . ALA A 1 88 ? -17.883 7.209 10.119 1.00 42.12 88 ALA A O 1
ATOM 648 N N . ALA A 1 89 ? -17.977 8.935 8.674 1.00 46.56 89 ALA A N 1
ATOM 649 C CA . ALA A 1 89 ? -19.137 8.506 7.924 1.00 46.56 89 ALA A CA 1
ATOM 650 C C . ALA A 1 89 ? -18.949 7.062 7.431 1.00 46.56 89 ALA A C 1
ATOM 652 O O . ALA A 1 89 ? -18.072 6.800 6.611 1.00 46.56 89 ALA A O 1
ATOM 653 N N . GLY A 1 90 ? -19.766 6.133 7.931 1.00 47.22 90 GLY A N 1
ATOM 654 C CA . GLY A 1 90 ? -19.884 4.799 7.336 1.00 47.22 90 GLY A CA 1
ATOM 655 C C . GLY A 1 90 ? -20.157 3.650 8.297 1.00 47.22 90 GLY A C 1
ATOM 656 O O . GLY A 1 90 ? -20.759 2.667 7.878 1.00 47.22 90 GLY A O 1
ATOM 657 N N . THR A 1 91 ? -19.806 3.766 9.575 1.00 45.62 91 THR A N 1
ATOM 658 C CA . THR A 1 91 ? -20.149 2.738 10.56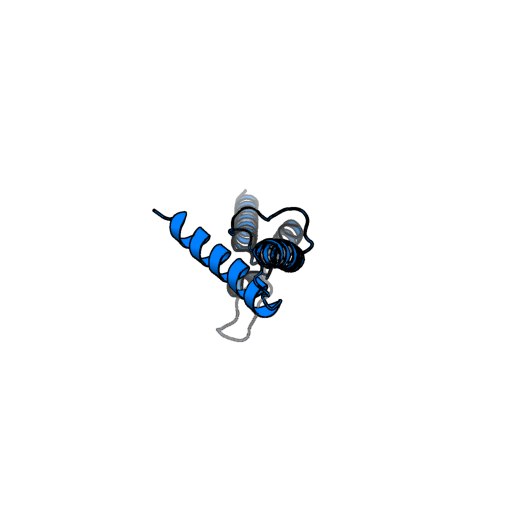8 1.00 45.62 91 THR A CA 1
ATOM 659 C C . THR A 1 91 ? -21.225 3.306 11.471 1.00 45.62 91 THR A C 1
ATOM 661 O O . THR A 1 91 ? -21.022 4.370 12.052 1.00 45.62 91 THR A O 1
ATOM 664 N N . THR A 1 92 ? -22.375 2.631 11.564 1.00 49.25 92 THR A N 1
ATOM 665 C CA . THR A 1 92 ? -23.425 2.910 12.556 1.00 49.25 92 THR A CA 1
ATOM 666 C C . THR A 1 92 ? -22.756 3.208 13.889 1.00 49.25 92 THR A C 1
ATOM 668 O O . THR A 1 92 ? -22.145 2.313 14.474 1.00 49.25 92 THR A O 1
ATOM 671 N N . ALA A 1 93 ? -22.763 4.480 14.294 1.00 56.41 93 ALA A N 1
ATOM 672 C CA . ALA A 1 93 ? -21.969 4.943 15.417 1.00 56.41 93 ALA A CA 1
ATOM 673 C C . ALA A 1 93 ? -22.455 4.221 16.674 1.00 56.41 93 ALA A C 1
ATOM 675 O O . ALA A 1 93 ? -23.532 4.518 17.193 1.00 56.41 93 ALA A O 1
ATOM 676 N N . ALA A 1 94 ? -21.680 3.236 17.128 1.00 67.75 94 ALA A N 1
ATOM 677 C CA . ALA A 1 94 ? -21.894 2.627 18.424 1.00 67.75 94 ALA A CA 1
ATOM 678 C C . ALA A 1 94 ? -21.853 3.747 19.471 1.00 67.75 94 ALA A C 1
ATOM 680 O O . ALA A 1 94 ? -20.984 4.624 19.414 1.00 67.75 94 ALA A O 1
ATOM 681 N N . LYS A 1 95 ? -22.827 3.753 20.387 1.00 73.06 95 LYS A N 1
ATOM 682 C CA . LYS A 1 95 ? -22.862 4.722 21.484 1.00 73.06 95 LYS A CA 1
ATOM 683 C C . LYS A 1 95 ? -21.545 4.643 22.251 1.00 73.06 95 LYS A C 1
ATOM 685 O O . LYS A 1 95 ? -21.045 3.555 22.519 1.00 73.06 95 LYS A O 1
ATOM 690 N N . THR A 1 96 ? -20.997 5.798 22.599 1.00 79.19 96 THR A N 1
ATOM 691 C CA . THR A 1 96 ? -19.799 5.875 23.441 1.00 79.19 96 THR A CA 1
ATOM 692 C C . THR A 1 96 ? -20.106 5.420 24.867 1.00 79.19 96 THR A C 1
ATOM 694 O O . THR A 1 96 ? -21.243 5.540 25.330 1.00 79.19 96 THR A O 1
ATOM 697 N N . ASP A 1 97 ? -19.082 4.991 25.604 1.00 82.19 97 ASP A N 1
ATOM 698 C CA . ASP A 1 97 ? -19.200 4.575 27.010 1.00 82.19 97 ASP A CA 1
ATOM 699 C C . ASP A 1 97 ? -19.886 5.639 27.881 1.00 82.19 97 ASP A C 1
ATOM 701 O O . ASP A 1 97 ? -20.717 5.324 28.733 1.00 82.19 97 ASP A O 1
ATOM 705 N N . ARG A 1 98 ? -19.587 6.922 27.629 1.00 84.62 98 ARG A N 1
ATOM 706 C CA . ARG A 1 98 ? -20.206 8.054 28.332 1.00 84.62 98 ARG A CA 1
ATOM 707 C C . ARG A 1 98 ? -21.707 8.137 28.054 1.00 84.62 98 ARG A C 1
ATOM 709 O O . ARG A 1 98 ? -22.481 8.286 28.991 1.00 84.62 98 ARG A O 1
ATOM 716 N N . GLN A 1 99 ? -22.114 8.000 26.793 1.00 84.69 99 GLN A N 1
ATOM 717 C CA . GLN A 1 99 ? -23.529 8.027 26.411 1.00 84.69 99 GLN A CA 1
ATOM 718 C C . GLN A 1 99 ? -24.292 6.850 27.021 1.00 84.69 99 GLN A C 1
ATOM 720 O O . GLN A 1 99 ? -25.376 7.044 27.561 1.00 84.69 99 GLN A O 1
ATOM 725 N N . ILE A 1 100 ? -23.704 5.649 27.012 1.00 88.44 100 ILE A N 1
ATOM 726 C CA . ILE A 1 100 ? -24.305 4.467 27.646 1.00 88.44 100 ILE A CA 1
ATOM 727 C C . ILE A 1 100 ? -24.476 4.696 29.153 1.00 88.44 100 ILE A C 1
ATOM 729 O O . ILE A 1 100 ? -25.532 4.386 29.703 1.00 88.44 100 ILE A O 1
ATOM 733 N N . ALA A 1 101 ? -23.473 5.269 29.823 1.00 89.06 101 ALA A N 1
ATOM 734 C CA . ALA A 1 101 ? -23.547 5.564 31.250 1.00 89.06 101 ALA A CA 1
ATOM 735 C C . ALA A 1 101 ? -24.627 6.609 31.581 1.00 89.06 101 ALA A C 1
ATOM 737 O O . ALA A 1 101 ? -25.422 6.390 32.496 1.00 89.06 101 ALA A O 1
ATOM 738 N N . ASP A 1 102 ? -24.684 7.716 30.837 1.00 90.69 102 ASP A N 1
ATOM 739 C CA . ASP A 1 102 ? -25.658 8.788 31.070 1.00 90.69 102 ASP A CA 1
ATOM 740 C C . ASP A 1 102 ? -27.101 8.287 30.844 1.00 90.69 102 ASP A C 1
ATOM 742 O O . ASP A 1 102 ? -27.993 8.544 31.658 1.00 90.69 102 ASP A O 1
ATOM 746 N N . GLU A 1 103 ? -27.327 7.491 29.795 1.00 91.00 103 GLU A N 1
ATOM 747 C CA . GLU A 1 103 ? -28.629 6.875 29.517 1.00 91.00 103 GLU A CA 1
ATOM 748 C C . GLU A 1 103 ? -29.024 5.819 30.561 1.00 91.00 103 GLU A C 1
ATOM 750 O O . GLU A 1 103 ? -30.178 5.782 30.996 1.00 91.00 103 GLU A O 1
ATOM 755 N N . ALA A 1 104 ? -28.077 4.999 31.029 1.00 92.88 104 ALA A N 1
ATOM 756 C CA . ALA A 1 104 ? -28.327 4.024 32.089 1.00 92.88 104 ALA A CA 1
ATOM 757 C C . ALA A 1 104 ? -28.738 4.707 33.406 1.00 92.88 104 ALA A C 1
ATOM 759 O O . ALA A 1 104 ? -29.654 4.238 34.090 1.00 92.88 104 ALA A O 1
ATOM 760 N N . VAL A 1 105 ? -28.116 5.845 33.750 1.00 93.56 105 VAL A N 1
ATOM 761 C CA . VAL A 1 105 ? -28.527 6.667 34.902 1.00 93.56 105 VAL A CA 1
ATOM 762 C C . VAL A 1 105 ? -29.947 7.202 34.708 1.00 93.56 105 VAL A C 1
ATOM 764 O O . VAL A 1 105 ? -30.776 7.063 35.610 1.00 93.56 105 VAL A O 1
ATOM 767 N N . ALA A 1 106 ? -30.247 7.780 33.542 1.00 92.88 106 ALA A N 1
ATOM 768 C CA . ALA A 1 106 ? -31.561 8.350 33.252 1.00 92.88 106 ALA A CA 1
ATOM 769 C C . ALA A 1 106 ? -32.677 7.295 33.323 1.00 92.88 106 ALA A C 1
ATOM 771 O O . ALA A 1 106 ? -33.701 7.505 33.980 1.00 92.88 106 ALA A O 1
ATOM 772 N N . TRP A 1 107 ? -32.460 6.126 32.719 1.00 93.38 107 TRP A N 1
ATOM 773 C CA . TRP A 1 107 ? -33.424 5.032 32.752 1.00 93.38 107 TRP A CA 1
ATOM 774 C C . TRP A 1 107 ? -33.629 4.498 34.169 1.00 93.38 107 TRP A C 1
ATOM 776 O O . TRP A 1 107 ? -34.769 4.347 34.612 1.00 93.38 107 TRP A O 1
ATOM 786 N N . LYS A 1 108 ? -32.544 4.280 34.920 1.00 93.38 108 LYS A N 1
ATOM 787 C CA . LYS A 1 108 ? -32.621 3.841 36.318 1.00 93.38 108 LYS A CA 1
ATOM 788 C C . LYS A 1 108 ? -33.429 4.821 37.174 1.00 93.38 108 LYS A C 1
ATOM 790 O O . LYS A 1 108 ? -34.226 4.375 37.998 1.00 93.38 108 LYS A O 1
ATOM 795 N N . ASN A 1 109 ? -33.268 6.128 36.963 1.00 91.62 109 ASN A N 1
ATOM 796 C CA . ASN A 1 109 ? -34.058 7.147 37.656 1.00 91.62 109 ASN A CA 1
ATOM 797 C C . ASN A 1 109 ? -35.548 7.062 37.278 1.00 91.62 109 ASN A C 1
ATOM 799 O O . ASN A 1 109 ? -36.391 7.046 38.169 1.00 91.62 109 ASN A O 1
ATOM 803 N N . SER A 1 110 ? -35.880 6.873 35.994 1.00 89.69 110 SER A N 1
ATOM 804 C CA . SER A 1 110 ? -37.274 6.678 35.555 1.00 89.69 110 SER A CA 1
ATOM 805 C C . SER A 1 110 ? -37.917 5.401 36.119 1.00 89.69 110 SER A C 1
ATOM 807 O O . SER A 1 110 ? -39.122 5.360 36.372 1.00 89.69 110 SER A O 1
ATOM 809 N N . GLN A 1 111 ? -37.142 4.332 36.326 1.00 90.56 111 GLN A N 1
ATOM 810 C CA . GLN A 1 111 ? -37.643 3.12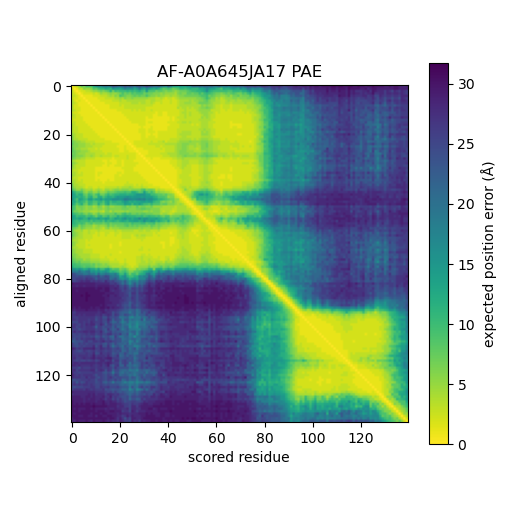0 36.984 1.00 90.56 111 GLN A CA 1
ATOM 811 C C . GLN A 1 111 ? -37.862 3.350 38.485 1.00 90.56 111 GLN A C 1
ATOM 813 O O . GLN A 1 111 ? -38.877 2.905 39.024 1.00 90.56 111 GLN A O 1
ATOM 818 N N . ALA A 1 112 ? -36.968 4.097 39.140 1.00 89.19 112 ALA A N 1
ATOM 819 C CA . ALA A 1 112 ? -37.101 4.443 40.552 1.00 89.19 112 ALA A CA 1
ATOM 820 C C . ALA A 1 112 ? -38.352 5.297 40.824 1.00 89.19 112 ALA A C 1
ATOM 822 O O . ALA A 1 112 ? -39.066 5.030 41.787 1.00 89.19 112 ALA A O 1
ATOM 823 N N . GLU A 1 113 ? -38.682 6.246 39.941 1.00 90.06 113 GLU A N 1
ATOM 824 C CA . GLU A 1 113 ? -39.932 7.027 39.996 1.00 90.06 113 GLU A CA 1
ATOM 825 C C . GLU A 1 113 ? -41.186 6.145 39.915 1.00 90.06 113 GLU A C 1
ATOM 827 O O . GLU A 1 113 ? -42.209 6.439 40.530 1.00 90.06 113 GLU A O 1
ATOM 832 N N . LYS A 1 114 ? -41.098 5.020 39.199 1.00 92.19 114 LYS A N 1
ATOM 833 C CA . LYS A 1 114 ? -42.162 4.007 39.096 1.00 92.19 114 LYS A CA 1
ATOM 834 C C . LYS A 1 114 ? -42.165 3.032 40.283 1.00 92.19 114 LYS A C 1
ATOM 836 O O . LYS A 1 114 ? -42.857 2.018 40.237 1.00 92.19 114 LYS A O 1
ATOM 841 N N . GLY A 1 115 ? -41.372 3.303 41.323 1.00 91.38 115 GLY A N 1
ATOM 842 C CA . GLY A 1 115 ? -41.224 2.459 42.510 1.00 91.38 115 GLY A CA 1
ATOM 843 C C . GLY A 1 115 ? -40.392 1.194 42.283 1.00 91.38 115 GLY A C 1
ATOM 844 O O . GLY A 1 115 ? -40.408 0.293 43.120 1.00 91.38 115 GLY A O 1
ATOM 845 N N . ARG A 1 116 ? -39.669 1.091 41.159 1.00 89.94 116 ARG A N 1
ATOM 846 C CA . ARG A 1 116 ? -38.854 -0.077 40.810 1.00 89.94 116 ARG A CA 1
ATOM 847 C C . ARG A 1 116 ? -37.372 0.234 40.993 1.00 89.94 116 ARG A C 1
ATOM 849 O O . ARG A 1 116 ? -36.789 1.017 40.248 1.00 89.94 116 ARG A O 1
ATOM 856 N N . HIS A 1 117 ? -36.732 -0.436 41.946 1.00 88.12 117 HIS A N 1
ATOM 857 C CA . HIS A 1 117 ? -35.279 -0.385 42.081 1.00 88.12 117 HIS A CA 1
ATOM 858 C C . HIS A 1 117 ? -34.614 -1.283 41.040 1.00 88.12 117 HIS A C 1
ATOM 860 O O . HIS A 1 117 ? -34.837 -2.491 41.031 1.00 88.12 117 HIS A O 1
ATOM 866 N N . VAL A 1 118 ? -33.778 -0.689 40.186 1.00 89.75 118 VAL A N 1
ATOM 867 C CA . VAL A 1 118 ? -32.982 -1.422 39.196 1.00 89.75 118 VAL A CA 1
ATOM 868 C C . VAL A 1 118 ? -31.492 -1.195 39.435 1.00 89.75 118 VAL A C 1
ATOM 870 O O . VAL A 1 118 ? -31.070 -0.089 39.797 1.00 89.75 118 VAL A O 1
ATOM 873 N N . SER A 1 119 ? -30.699 -2.257 39.274 1.00 92.81 119 SER A N 1
ATOM 874 C CA . SER A 1 119 ? -29.246 -2.183 39.391 1.00 92.81 119 SER A CA 1
ATOM 875 C C . SER A 1 119 ? -28.644 -1.421 38.208 1.00 92.81 119 SER A C 1
ATOM 877 O O . SER A 1 119 ? -29.242 -1.309 37.137 1.00 92.81 119 SER A O 1
ATOM 879 N N . PHE A 1 120 ? -27.442 -0.878 38.394 1.00 89.62 120 PHE A N 1
ATOM 880 C CA . PHE A 1 120 ? -26.745 -0.206 37.299 1.00 89.62 120 PHE A CA 1
ATOM 881 C C . PHE A 1 120 ? -26.385 -1.188 36.170 1.00 89.62 120 PHE A C 1
ATOM 883 O O . PHE A 1 120 ? -26.488 -0.837 35.001 1.00 89.62 120 PHE A O 1
ATOM 890 N N . THR A 1 121 ? -26.055 -2.438 36.511 1.00 91.44 121 THR A N 1
ATOM 891 C CA . THR A 1 121 ? -25.779 -3.513 35.547 1.00 91.44 121 THR A CA 1
ATOM 892 C C . THR A 1 121 ? -26.983 -3.800 34.653 1.00 91.44 121 THR A C 1
ATOM 894 O O . THR A 1 121 ? -26.844 -3.855 33.435 1.00 91.44 121 THR A O 1
ATOM 897 N N . ASP A 1 122 ? -28.177 -3.923 35.236 1.00 90.69 122 ASP A N 1
ATOM 898 C CA . ASP A 1 122 ? -29.405 -4.159 34.469 1.00 90.69 122 ASP A CA 1
ATOM 899 C C . ASP A 1 122 ? -29.743 -2.969 33.565 1.00 90.69 122 ASP A C 1
ATOM 901 O O . ASP A 1 122 ? -30.178 -3.158 32.431 1.00 90.69 122 ASP A O 1
ATOM 905 N N . ALA A 1 123 ? -29.496 -1.745 34.041 1.00 90.69 123 ALA A N 1
ATOM 906 C CA . ALA A 1 123 ? -29.677 -0.539 33.243 1.00 90.69 123 ALA A CA 1
ATOM 907 C C . ALA A 1 123 ? -28.741 -0.521 32.023 1.00 90.69 123 ALA A C 1
ATOM 909 O O . ALA A 1 123 ? -29.192 -0.283 30.907 1.00 90.69 123 ALA A O 1
ATOM 910 N N . VAL A 1 124 ? -27.459 -0.847 32.204 1.00 89.44 124 VAL A N 1
ATOM 911 C CA . VAL A 1 124 ? -26.493 -0.932 31.096 1.00 89.44 124 VAL A CA 1
ATOM 912 C C . VAL A 1 124 ? -26.864 -2.049 30.113 1.00 89.44 124 VAL A C 1
ATOM 914 O O . VAL A 1 124 ? -26.820 -1.841 28.899 1.00 89.44 124 VAL A O 1
ATOM 917 N N . ASN A 1 125 ? -27.293 -3.210 30.611 1.00 90.12 125 ASN A N 1
ATOM 918 C CA . ASN A 1 125 ? -27.743 -4.318 29.765 1.00 90.12 125 ASN A CA 1
ATOM 919 C C . ASN A 1 125 ? -28.988 -3.946 28.948 1.00 90.12 125 ASN A C 1
ATOM 921 O O . ASN A 1 125 ? -29.090 -4.308 27.780 1.00 90.12 125 ASN A O 1
ATOM 925 N N . HIS A 1 126 ? -29.918 -3.187 29.531 1.00 87.38 126 HIS A N 1
ATOM 926 C CA . HIS A 1 126 ? -31.108 -2.714 28.832 1.00 87.38 126 HIS A CA 1
ATOM 927 C C . HIS A 1 126 ? -30.754 -1.754 27.687 1.00 87.38 126 HIS A C 1
ATOM 929 O O . HIS A 1 126 ? -31.160 -1.989 26.552 1.00 87.38 126 HIS A O 1
ATOM 935 N N . ILE A 1 127 ? -29.918 -0.743 27.948 1.00 89.25 127 ILE A N 1
ATOM 936 C CA . ILE A 1 127 ? -29.501 0.237 26.929 1.00 89.25 127 ILE A CA 1
ATOM 937 C C . ILE A 1 127 ? -28.708 -0.425 25.793 1.00 89.25 127 ILE A C 1
ATOM 939 O O . ILE A 1 127 ? -28.890 -0.098 24.617 1.00 89.25 127 ILE A O 1
ATOM 943 N N . THR A 1 128 ? -27.837 -1.385 26.115 1.00 84.69 128 THR A N 1
ATOM 944 C CA . THR A 1 128 ? -27.045 -2.102 25.102 1.00 84.69 128 THR A CA 1
ATOM 945 C C . THR A 1 128 ? -27.893 -3.095 24.290 1.00 84.69 128 THR A C 1
ATOM 947 O O . THR A 1 128 ? -27.692 -3.225 23.077 1.00 84.69 128 THR A O 1
ATOM 950 N N . ALA A 1 129 ? -28.910 -3.722 24.893 1.00 80.69 129 ALA A N 1
ATOM 951 C CA . ALA A 1 129 ? -29.878 -4.563 24.183 1.00 80.69 129 ALA A CA 1
ATOM 952 C C . ALA A 1 129 ? -30.802 -3.751 23.249 1.00 80.69 129 ALA A C 1
ATOM 954 O O . ALA A 1 129 ? -31.067 -4.174 22.119 1.00 80.69 129 ALA A O 1
ATOM 955 N N . GLU A 1 130 ? -31.242 -2.560 23.666 1.00 70.56 130 GLU A N 1
ATOM 956 C CA . GLU A 1 130 ? -32.021 -1.638 22.823 1.00 70.56 130 GLU A CA 1
ATOM 957 C C . GLU A 1 130 ? -31.211 -1.128 21.624 1.00 70.56 130 GLU A C 1
ATOM 959 O O . GLU A 1 130 ? -31.718 -1.082 20.496 1.00 70.56 130 GLU A O 1
ATOM 964 N N . ALA A 1 131 ? -29.928 -0.815 21.833 1.00 62.66 131 ALA A N 1
ATOM 965 C CA . ALA A 1 131 ? -29.018 -0.434 20.754 1.00 62.66 131 ALA A CA 1
ATOM 966 C C . ALA A 1 131 ? -28.850 -1.562 19.720 1.00 62.66 131 ALA A C 1
ATOM 968 O O . ALA A 1 131 ? -28.846 -1.302 18.519 1.00 62.66 131 ALA A O 1
ATOM 969 N N . THR A 1 132 ? -28.794 -2.818 20.168 1.00 59.84 132 THR A N 1
ATOM 970 C CA . THR A 1 132 ? -28.683 -3.992 19.283 1.00 59.84 132 THR A CA 1
ATOM 971 C C . THR A 1 132 ? -29.978 -4.254 18.498 1.00 59.84 132 THR A C 1
ATOM 973 O O . THR A 1 132 ? -29.941 -4.614 17.321 1.00 59.84 132 THR A O 1
ATOM 976 N N . THR A 1 133 ? -31.138 -4.011 19.114 1.00 54.25 133 THR A N 1
ATOM 977 C CA . THR A 1 133 ? -32.457 -4.198 18.479 1.00 54.25 133 THR A CA 1
ATOM 978 C C . THR A 1 133 ? -32.738 -3.127 17.419 1.00 54.25 133 THR A C 1
ATOM 980 O O . THR A 1 133 ? -33.229 -3.436 16.333 1.00 54.25 133 THR A O 1
ATOM 983 N N . SER A 1 134 ? -32.343 -1.879 17.682 1.00 53.84 134 SER A N 1
ATOM 984 C CA . SER A 1 134 ? -32.514 -0.749 16.753 1.00 53.84 134 SER A CA 1
ATOM 985 C C . SER A 1 134 ? -31.703 -0.910 15.458 1.00 53.84 134 SER A C 1
ATOM 987 O O . SER A 1 134 ? -32.129 -0.460 14.399 1.00 53.84 134 SER A O 1
ATOM 989 N N . VAL A 1 135 ? -30.560 -1.605 15.513 1.00 54.75 135 VAL A N 1
ATOM 990 C CA . VAL A 1 135 ? -29.738 -1.919 14.328 1.00 54.75 135 VAL A CA 1
ATOM 991 C C . VAL A 1 135 ? -30.416 -2.949 13.413 1.00 54.75 135 VAL A C 1
ATOM 993 O O . VAL A 1 135 ? -30.207 -2.918 12.203 1.00 54.75 135 VAL A O 1
ATOM 996 N N . SER A 1 136 ? -31.265 -3.828 13.956 1.00 52.03 136 SER A N 1
ATOM 997 C CA . SER A 1 136 ? -31.985 -4.827 13.152 1.00 52.03 136 SER A CA 1
ATOM 998 C C . SER A 1 136 ? -33.191 -4.241 12.408 1.00 52.03 136 SER A C 1
ATOM 1000 O O . SER A 1 136 ? -33.482 -4.683 11.304 1.00 52.03 136 SER A O 1
ATOM 1002 N N . GLN A 1 137 ? -33.847 -3.209 12.954 1.00 44.22 137 GLN A N 1
ATOM 1003 C CA . GLN A 1 137 ? -35.018 -2.573 12.323 1.00 44.22 137 GLN A CA 1
ATOM 1004 C C . GLN A 1 137 ? -34.671 -1.558 11.220 1.00 44.22 137 GLN A C 1
ATOM 1006 O O . GLN A 1 137 ? -35.549 -1.133 10.482 1.00 44.22 137 GLN A O 1
ATOM 1011 N N . ALA A 1 138 ? -33.400 -1.171 11.076 1.00 45.56 138 ALA A N 1
ATOM 1012 C CA . ALA A 1 138 ? -32.951 -0.263 10.015 1.00 45.56 138 ALA A CA 1
ATOM 1013 C C . ALA A 1 138 ? -32.615 -0.978 8.686 1.00 45.56 138 ALA A C 1
ATOM 1015 O O . ALA A 1 138 ? -32.113 -0.339 7.761 1.00 45.56 138 ALA A O 1
ATOM 1016 N N . LYS A 1 139 ? -32.831 -2.301 8.601 1.00 44.31 139 LYS A N 1
ATOM 1017 C CA . LYS A 1 139 ? -32.471 -3.144 7.446 1.00 44.31 139 LYS A CA 1
ATOM 1018 C C . LYS A 1 139 ? -33.682 -3.766 6.722 1.00 44.31 139 LYS A C 1
ATOM 1020 O O . LYS A 1 139 ? -33.470 -4.582 5.828 1.00 44.31 139 LYS A O 1
ATOM 1025 N N . GLU A 1 140 ? -34.912 -3.394 7.077 1.00 37.91 140 GLU A N 1
ATOM 1026 C CA . GLU A 1 140 ? -36.142 -3.831 6.386 1.00 37.91 140 GLU A CA 1
ATOM 1027 C C . GLU A 1 140 ? -36.795 -2.699 5.587 1.00 37.91 140 GLU A C 1
ATOM 1029 O O . GLU A 1 140 ? -36.812 -1.549 6.084 1.00 37.91 140 GLU A O 1
#

Secondary structure (DSSP, 8-state):
-HHHHHHHHHHHHHHHHHHHHHHTTSS-GGGHHHHHHHHHHHHSPBTTBPPEESSGGG-EEHHHHHHHHHHHSPPP-------SSS--TTS--PPPHHHHHHHHHHHHHHHHHTT----HHHHHHHHHHHHHHHHHHTT-

Organism: NCBI:txid1076179